Protein AF-A0A077NIU7-F1 (afdb_monomer_lite)

Foldseek 3Di:
DPPPLADADADPLPPGQNDPDDDPPDPDDGRPPPDDPPDPDDDDDDDPPCVHPCVVVVVVDDDRDDDDDDDDDD

pLDDT: mean 84.26, std 6.64, range [63.91, 92.12]

Structure (mmCIF, N/CA/C/O backbone):
data_AF-A0A077NIU7-F1
#
_entry.id   AF-A0A077NIU7-F1
#
loop_
_atom_site.group_PDB
_atom_site.id
_atom_site.type_symbol
_atom_site.label_atom_id
_atom_site.label_alt_id
_atom_site.label_comp_id
_atom_site.label_asym_id
_atom_site.label_entity_id
_atom_site.label_seq_id
_atom_site.pdbx_PDB_ins_code
_atom_site.Cartn_x
_atom_site.Cartn_y
_atom_site.Cartn_z
_atom_site.occupancy
_atom_site.B_iso_or_equiv
_atom_site.auth_seq_id
_atom_site.auth_comp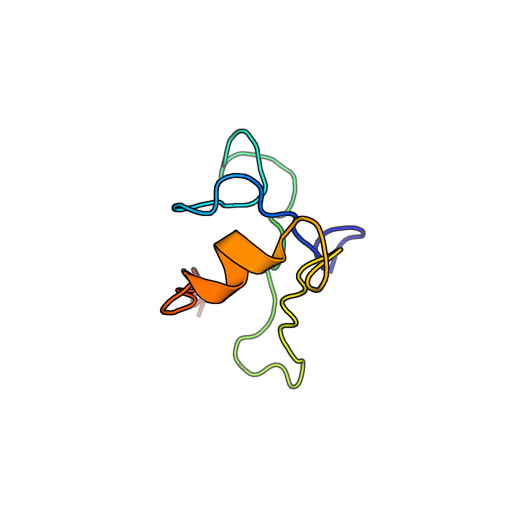_id
_atom_site.auth_asym_id
_atom_site.auth_atom_id
_atom_site.pdbx_PDB_model_num
ATOM 1 N N . MET A 1 1 ? 6.331 9.239 -11.294 1.00 63.91 1 MET A N 1
ATOM 2 C CA . MET A 1 1 ? 5.005 8.583 -11.293 1.00 63.91 1 MET A CA 1
ATOM 3 C C . MET A 1 1 ? 3.935 9.545 -11.783 1.00 63.91 1 MET A C 1
ATOM 5 O O . MET A 1 1 ? 4.069 10.737 -11.510 1.00 63.91 1 MET A O 1
ATOM 9 N N . PRO A 1 2 ? 2.898 9.062 -12.487 1.00 74.06 2 PRO A N 1
ATOM 10 C CA . PRO A 1 2 ? 1.711 9.854 -12.810 1.00 74.06 2 PRO A CA 1
ATOM 11 C C . PRO A 1 2 ? 1.005 10.356 -11.541 1.00 74.06 2 PRO A C 1
ATOM 13 O O . PRO A 1 2 ? 1.130 9.759 -10.467 1.00 74.06 2 PRO A O 1
ATOM 16 N N . ARG A 1 3 ? 0.255 11.462 -11.647 1.00 74.00 3 ARG A N 1
ATOM 17 C CA . ARG A 1 3 ? -0.520 11.999 -10.515 1.00 74.00 3 ARG A CA 1
ATOM 18 C C . ARG A 1 3 ? -1.540 10.957 -10.042 1.00 74.00 3 ARG A C 1
ATOM 20 O O . ARG A 1 3 ? -2.305 10.453 -10.852 1.00 74.00 3 ARG A O 1
ATOM 27 N N . GLY A 1 4 ? -1.564 10.676 -8.739 1.00 76.44 4 GLY A N 1
ATOM 28 C CA . GLY A 1 4 ? -2.512 9.739 -8.122 1.00 76.44 4 GLY A CA 1
ATOM 29 C C . GLY A 1 4 ? -2.032 8.287 -8.012 1.00 76.44 4 GLY A C 1
ATOM 30 O O . GLY A 1 4 ? -2.642 7.527 -7.275 1.00 76.44 4 GLY A O 1
ATOM 31 N N . CYS A 1 5 ? -0.916 7.901 -8.643 1.00 80.69 5 CYS A N 1
ATOM 32 C CA . CYS A 1 5 ? -0.385 6.529 -8.567 1.00 80.69 5 CYS A CA 1
ATOM 33 C C . CYS A 1 5 ? 0.490 6.257 -7.324 1.00 80.69 5 CYS A C 1
ATOM 35 O O . CYS A 1 5 ? 1.094 5.193 -7.231 1.00 80.69 5 CYS A O 1
ATOM 37 N N . SER A 1 6 ? 0.601 7.212 -6.393 1.00 83.12 6 SER A N 1
ATOM 38 C CA . SER A 1 6 ? 1.431 7.109 -5.180 1.00 83.12 6 SER A CA 1
ATOM 39 C C . SER A 1 6 ? 0.662 6.656 -3.936 1.00 83.12 6 SER A C 1
ATOM 41 O O . SER A 1 6 ? 1.246 6.563 -2.860 1.00 83.12 6 SER A O 1
ATOM 43 N N . ALA A 1 7 ? -0.650 6.457 -4.052 1.00 86.31 7 ALA A N 1
ATOM 44 C CA . ALA A 1 7 ? -1.512 6.062 -2.951 1.00 86.31 7 ALA A CA 1
ATOM 45 C C . ALA A 1 7 ? -2.592 5.100 -3.446 1.00 86.31 7 ALA A C 1
ATOM 47 O O . ALA A 1 7 ? -2.978 5.116 -4.615 1.00 86.31 7 ALA A O 1
ATOM 48 N N . ILE A 1 8 ? -3.086 4.280 -2.527 1.00 88.06 8 ILE A N 1
ATOM 49 C CA . ILE A 1 8 ? -4.156 3.318 -2.751 1.00 88.06 8 ILE A CA 1
ATOM 50 C C . ILE A 1 8 ? -5.054 3.302 -1.516 1.00 88.06 8 ILE A C 1
ATOM 52 O O . ILE A 1 8 ? -4.573 3.526 -0.40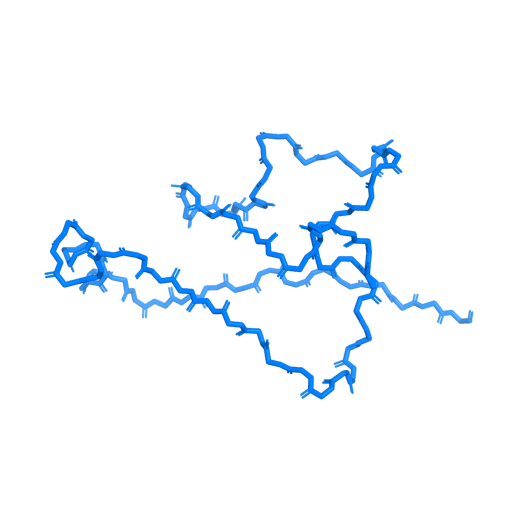4 1.00 88.06 8 ILE A O 1
ATOM 56 N N . ALA A 1 9 ? -6.347 3.054 -1.701 1.00 87.19 9 ALA A N 1
ATOM 57 C CA . ALA A 1 9 ? -7.282 2.859 -0.600 1.00 87.19 9 ALA A CA 1
ATOM 58 C C . ALA A 1 9 ? -7.650 1.377 -0.513 1.00 87.19 9 ALA A C 1
ATOM 60 O O . ALA A 1 9 ? -7.966 0.767 -1.528 1.00 87.19 9 ALA A O 1
ATOM 61 N N . LEU A 1 10 ? -7.620 0.812 0.692 1.00 85.31 10 LEU A N 1
ATOM 62 C CA . LEU A 1 10 ? -8.023 -0.568 0.959 1.00 85.31 10 LEU A CA 1
ATOM 63 C C . LEU A 1 10 ? -9.383 -0.548 1.660 1.00 85.31 10 LEU A C 1
ATOM 65 O O . LEU A 1 10 ? -9.563 0.199 2.622 1.00 85.31 10 LEU A O 1
ATOM 69 N N . SER A 1 11 ? -10.329 -1.351 1.179 1.00 82.00 11 SER A N 1
ATOM 70 C CA . SER A 1 11 ? -11.707 -1.390 1.690 1.00 82.00 11 SER A CA 1
ATOM 71 C C . SER A 1 11 ? -12.088 -2.756 2.252 1.00 82.00 11 SER A C 1
ATOM 73 O O . SER A 1 11 ? -12.727 -2.829 3.299 1.00 82.00 11 SER A O 1
ATOM 75 N N . HIS A 1 12 ? -11.704 -3.844 1.577 1.00 76.62 12 HIS A N 1
ATOM 76 C CA . HIS A 1 12 ? -12.181 -5.192 1.915 1.00 76.62 12 HIS A CA 1
ATOM 77 C C . HIS A 1 12 ? -11.179 -6.022 2.721 1.00 76.62 12 HIS A C 1
ATOM 79 O O . HIS A 1 12 ? -11.561 -7.022 3.323 1.00 76.62 12 HIS A O 1
ATOM 85 N N . GLY A 1 13 ? -9.901 -5.633 2.731 1.00 69.69 13 GLY A N 1
ATOM 86 C CA . GLY A 1 13 ? -8.861 -6.292 3.529 1.00 69.69 13 GLY A CA 1
ATOM 87 C C . GLY A 1 13 ? -8.461 -7.702 3.066 1.00 69.69 13 GLY A C 1
ATOM 88 O O . GLY A 1 13 ? -7.548 -8.280 3.642 1.00 69.69 13 GLY A O 1
ATOM 89 N N . MET A 1 14 ? -9.086 -8.250 2.016 1.00 74.75 14 MET A N 1
ATOM 90 C CA . MET A 1 14 ? -8.738 -9.546 1.422 1.00 74.75 14 MET A CA 1
ATOM 91 C C . MET A 1 14 ? -8.438 -9.386 -0.069 1.00 74.75 14 MET A C 1
ATOM 93 O O . MET A 1 14 ? -9.344 -9.096 -0.845 1.00 74.75 14 MET A O 1
ATOM 97 N N . ASN A 1 15 ? -7.175 -9.599 -0.463 1.00 69.12 15 ASN A N 1
ATOM 98 C CA . ASN A 1 15 ? -6.700 -9.497 -1.853 1.00 69.12 15 ASN A CA 1
ATOM 99 C C . ASN A 1 15 ? -7.192 -8.221 -2.568 1.00 69.12 15 ASN A C 1
ATOM 101 O O . ASN A 1 15 ? -7.705 -8.259 -3.687 1.00 69.12 15 ASN A O 1
ATOM 105 N N . ASP A 1 16 ? -7.078 -7.093 -1.871 1.00 75.25 16 ASP A N 1
ATOM 106 C CA . ASP A 1 16 ? -7.609 -5.813 -2.314 1.00 75.25 16 ASP A CA 1
ATOM 107 C C . ASP A 1 16 ? -6.533 -5.035 -3.081 1.00 75.25 16 ASP A C 1
ATOM 109 O O . ASP A 1 16 ? -5.463 -4.731 -2.554 1.00 75.25 16 ASP A O 1
ATOM 113 N N . SER A 1 17 ? -6.818 -4.741 -4.350 1.00 75.81 17 SER A N 1
ATOM 114 C CA . SER A 1 17 ? -5.945 -3.959 -5.237 1.00 75.81 17 SER A CA 1
ATOM 115 C C . SER A 1 17 ? -6.285 -2.467 -5.233 1.00 75.81 17 SER A C 1
ATOM 117 O O . SER A 1 17 ? -5.755 -1.716 -6.050 1.00 75.81 17 SER A O 1
ATOM 119 N N . GLY A 1 18 ? -7.198 -2.037 -4.356 1.00 73.38 18 GLY A N 1
ATOM 120 C CA . GLY A 1 18 ? -7.695 -0.667 -4.242 1.00 73.38 18 GLY A CA 1
ATOM 121 C C . GLY A 1 18 ? -8.434 -0.142 -5.467 1.00 73.38 18 GLY A C 1
ATOM 122 O O . GLY A 1 18 ? -8.681 1.059 -5.582 1.00 73.38 18 GLY A O 1
ATOM 123 N N . GLN A 1 19 ? -8.795 -1.041 -6.379 1.00 77.19 19 GLN A N 1
ATOM 124 C CA . GLN A 1 19 ? -9.694 -0.796 -7.494 1.00 77.19 19 GLN A CA 1
ATOM 125 C C . GLN A 1 19 ? -10.903 -1.717 -7.362 1.00 77.19 19 GLN A C 1
ATOM 127 O O . GLN A 1 19 ? -10.780 -2.858 -6.920 1.00 77.19 19 GLN A O 1
ATOM 132 N N . PHE A 1 20 ? -12.071 -1.242 -7.800 1.00 71.19 20 PHE A N 1
ATOM 133 C CA . PHE A 1 20 ? -13.275 -2.076 -7.858 1.00 71.19 20 PHE A CA 1
ATOM 134 C C . PHE A 1 20 ? -13.127 -3.238 -8.852 1.00 71.19 20 PHE A C 1
ATOM 136 O O . PHE A 1 20 ? -13.631 -4.329 -8.605 1.00 71.19 20 PHE A O 1
ATOM 143 N N . VAL A 1 21 ? -12.426 -3.005 -9.966 1.00 73.56 21 VAL A N 1
ATOM 144 C CA . VAL A 1 21 ? -12.062 -4.016 -10.964 1.00 73.56 21 VAL A CA 1
ATOM 145 C C . VAL A 1 21 ? -10.603 -3.791 -11.329 1.00 73.56 21 VAL A C 1
ATOM 147 O O . VAL A 1 21 ? -10.255 -2.706 -11.783 1.00 73.56 21 VAL A O 1
ATOM 150 N N . LEU A 1 22 ? -9.766 -4.808 -11.126 1.00 74.06 22 LEU A N 1
ATOM 151 C CA . LEU A 1 22 ? -8.377 -4.802 -11.572 1.00 74.06 22 LEU A CA 1
ATOM 152 C C . LEU A 1 22 ? -8.322 -5.246 -13.037 1.00 74.06 22 LEU A C 1
ATOM 154 O O . LEU A 1 22 ? -8.560 -6.420 -13.327 1.00 74.06 22 LEU A O 1
ATOM 158 N N . ASP A 1 23 ? -7.992 -4.326 -13.939 1.00 80.00 23 ASP A N 1
ATOM 159 C CA . ASP A 1 23 ? -7.831 -4.608 -15.368 1.00 80.00 23 ASP A CA 1
ATOM 160 C C . ASP A 1 23 ? -6.425 -4.221 -15.841 1.00 80.00 23 ASP A C 1
ATOM 162 O O . ASP A 1 23 ? -6.027 -3.061 -15.783 1.00 80.00 23 ASP A O 1
ATOM 166 N N . PHE A 1 24 ? -5.669 -5.209 -16.323 1.00 76.81 24 PHE A N 1
ATOM 167 C CA . PHE A 1 24 ? -4.329 -5.005 -16.883 1.00 76.81 24 PHE A CA 1
ATOM 168 C C . PHE A 1 24 ? -4.353 -4.472 -18.324 1.00 76.81 24 PHE A C 1
ATOM 170 O O . PHE A 1 24 ? -3.301 -4.113 -18.847 1.00 76.81 24 PHE A O 1
ATOM 177 N N . ASN A 1 25 ? -5.523 -4.435 -18.969 1.00 80.19 25 ASN A N 1
ATOM 178 C CA . ASN A 1 25 ? -5.706 -3.864 -20.305 1.00 80.19 25 ASN A CA 1
ATOM 179 C C . ASN A 1 25 ? -6.171 -2.401 -20.261 1.00 80.19 25 ASN A C 1
ATOM 181 O O . ASN A 1 25 ? -6.411 -1.807 -21.315 1.00 80.19 25 ASN A O 1
ATOM 185 N N . ASP A 1 26 ? -6.312 -1.816 -19.067 1.00 80.31 26 ASP A N 1
ATOM 186 C CA . ASP A 1 26 ? -6.581 -0.390 -18.934 1.00 80.31 26 ASP A CA 1
ATOM 187 C C . ASP A 1 26 ? -5.381 0.411 -19.471 1.00 80.31 26 ASP A C 1
ATOM 189 O O . ASP A 1 26 ? -4.216 0.044 -19.329 1.00 80.31 26 ASP A O 1
ATOM 193 N N . THR A 1 27 ? -5.677 1.540 -20.105 1.00 78.94 27 THR A N 1
ATOM 194 C CA . THR A 1 27 ? -4.667 2.473 -20.625 1.00 78.94 27 THR A CA 1
ATOM 195 C C . THR A 1 27 ? -4.015 3.311 -19.522 1.00 78.94 27 THR A C 1
ATOM 197 O O . THR A 1 27 ? -3.049 4.035 -19.774 1.00 78.94 27 THR A O 1
ATOM 200 N N . ARG A 1 28 ? -4.548 3.240 -18.297 1.00 82.50 28 ARG A N 1
ATOM 201 C CA . ARG A 1 28 ? -4.040 3.938 -17.114 1.00 82.50 28 ARG A CA 1
ATOM 202 C C . ARG A 1 28 ? -3.054 3.063 -16.346 1.00 82.50 28 ARG A C 1
ATOM 204 O O . ARG A 1 28 ? -3.308 1.889 -16.116 1.00 82.50 28 ARG A O 1
ATOM 211 N N . TYR A 1 29 ? -1.979 3.685 -15.867 1.00 81.31 29 TYR A N 1
ATOM 212 C CA . TYR A 1 29 ? -1.047 3.044 -14.943 1.00 81.31 29 TYR A CA 1
ATOM 213 C C . TYR A 1 29 ? -1.740 2.644 -13.638 1.00 81.31 29 TYR A C 1
ATOM 215 O O . TYR A 1 29 ? -2.512 3.424 -13.063 1.00 81.31 29 TYR A O 1
ATOM 223 N N . LEU A 1 30 ? -1.406 1.460 -13.134 1.00 84.69 30 LEU A N 1
ATOM 224 C CA . LEU A 1 30 ? -1.846 0.994 -11.827 1.00 84.69 30 LEU A CA 1
ATOM 225 C C . LEU A 1 30 ? -1.139 1.777 -10.699 1.00 84.69 30 LEU A C 1
ATOM 227 O O . LEU A 1 30 ? -0.035 2.309 -10.882 1.00 84.69 30 LEU A O 1
ATOM 231 N N . PRO A 1 31 ? -1.749 1.869 -9.502 1.00 85.31 31 PRO A N 1
ATOM 232 C CA . PRO A 1 31 ? -1.064 2.381 -8.323 1.00 85.31 31 PRO A CA 1
ATOM 233 C C . PRO A 1 31 ? 0.246 1.624 -8.078 1.00 85.31 31 PRO A C 1
ATOM 235 O O . PRO A 1 31 ? 0.297 0.402 -8.195 1.00 85.31 31 PRO A O 1
ATOM 238 N N . PHE A 1 32 ? 1.300 2.362 -7.736 1.00 87.19 32 PHE A N 1
ATOM 239 C CA . PHE A 1 32 ? 2.656 1.850 -7.520 1.00 87.19 32 PHE A CA 1
ATOM 240 C C . PHE A 1 32 ? 3.340 1.195 -8.735 1.00 87.19 32 PHE A C 1
ATOM 242 O O . PHE A 1 32 ? 4.409 0.599 -8.598 1.00 87.19 32 PHE A O 1
ATOM 249 N N . GLU A 1 33 ? 2.790 1.345 -9.941 1.00 87.00 33 GLU A N 1
ATOM 250 C CA . GLU A 1 33 ? 3.418 0.824 -11.153 1.00 87.00 33 GLU A CA 1
ATOM 251 C C . GLU A 1 33 ? 4.677 1.621 -11.537 1.00 87.00 33 GLU A C 1
ATOM 253 O O . GLU A 1 33 ? 4.695 2.856 -11.537 1.00 87.00 33 GLU A O 1
ATOM 258 N N . GLY A 1 34 ? 5.745 0.897 -11.888 1.00 85.94 34 GLY A N 1
ATOM 259 C CA . GLY A 1 34 ? 6.988 1.480 -12.396 1.00 85.94 34 GLY A CA 1
ATOM 260 C C . GLY A 1 34 ? 7.962 2.002 -11.334 1.00 85.94 34 GLY A C 1
ATOM 261 O O . GLY A 1 34 ? 8.919 2.683 -11.698 1.00 85.94 34 GLY A O 1
ATOM 262 N N . ILE A 1 35 ? 7.757 1.700 -10.045 1.00 87.94 35 ILE A N 1
ATOM 263 C CA . ILE A 1 35 ? 8.761 1.986 -9.004 1.00 87.94 35 ILE A CA 1
ATOM 264 C C . ILE A 1 35 ? 9.929 0.998 -9.138 1.00 87.94 35 ILE A C 1
ATOM 266 O O . ILE A 1 35 ? 9.690 -0.213 -9.182 1.00 87.94 35 ILE A O 1
ATOM 270 N N . PRO A 1 36 ? 11.187 1.470 -9.174 1.00 88.88 36 PRO A N 1
ATOM 271 C CA . PRO A 1 36 ? 12.350 0.596 -9.083 1.00 88.88 36 PRO A CA 1
ATOM 272 C C . PRO A 1 36 ? 12.369 -0.174 -7.758 1.00 88.88 36 PRO A C 1
ATOM 274 O O . PRO A 1 36 ? 12.166 0.398 -6.694 1.00 88.88 36 PRO A O 1
ATOM 277 N N . VAL A 1 37 ? 12.682 -1.470 -7.800 1.00 88.12 37 VAL A N 1
ATOM 278 C CA . VAL A 1 37 ? 12.750 -2.310 -6.585 1.00 88.12 37 VAL A CA 1
ATOM 279 C C . VAL A 1 37 ? 13.854 -1.847 -5.622 1.00 88.12 37 VAL A C 1
ATOM 281 O O . VAL A 1 37 ? 13.764 -2.072 -4.422 1.00 88.12 37 VAL A O 1
ATOM 284 N N . ASN A 1 38 ? 14.892 -1.189 -6.140 1.00 87.88 38 ASN A N 1
ATOM 285 C CA . ASN A 1 38 ? 16.000 -0.627 -5.369 1.00 87.88 38 ASN A CA 1
ATOM 286 C C . ASN A 1 38 ? 15.799 0.855 -5.001 1.00 87.88 38 ASN A C 1
ATOM 288 O O . ASN A 1 38 ? 16.778 1.530 -4.676 1.00 87.88 38 ASN A O 1
ATOM 292 N N . ASP A 1 39 ? 14.573 1.373 -5.101 1.00 86.88 39 ASP A N 1
ATOM 293 C CA . ASP A 1 39 ? 14.267 2.734 -4.672 1.00 86.88 39 ASP A CA 1
ATOM 294 C C . ASP A 1 39 ? 14.492 2.902 -3.158 1.00 86.88 39 ASP A C 1
ATOM 296 O O . ASP A 1 39 ? 14.247 1.993 -2.367 1.00 86.88 39 ASP A O 1
ATOM 300 N N . GLY A 1 40 ? 14.971 4.079 -2.751 1.00 86.19 40 GLY A N 1
ATOM 301 C CA . GLY A 1 40 ? 15.226 4.413 -1.342 1.00 86.19 40 GLY A CA 1
ATOM 302 C C . GLY A 1 40 ? 13.981 4.880 -0.580 1.00 86.19 40 GLY A C 1
ATOM 303 O O . GLY A 1 40 ? 14.099 5.341 0.557 1.00 86.19 40 GLY A O 1
ATOM 304 N N . GLY A 1 41 ? 12.808 4.841 -1.217 1.00 85.75 41 GLY A N 1
ATOM 305 C CA . GLY A 1 41 ? 11.536 5.250 -0.638 1.00 85.75 41 GLY A CA 1
ATOM 306 C C . GLY A 1 41 ? 11.023 4.307 0.453 1.00 85.75 41 GLY A C 1
ATOM 307 O O . GLY A 1 41 ? 11.494 3.187 0.632 1.00 85.75 41 GLY A O 1
ATOM 308 N N . SER A 1 42 ? 10.012 4.773 1.189 1.00 88.62 42 SER A N 1
ATOM 309 C CA . SER A 1 42 ? 9.297 3.978 2.191 1.00 88.62 42 SER A CA 1
ATOM 310 C C . SER A 1 42 ? 7.857 3.740 1.745 1.00 88.62 42 SER A C 1
ATOM 312 O O . SER A 1 42 ? 7.180 4.673 1.305 1.00 88.62 42 SER A O 1
ATOM 314 N N . LEU A 1 43 ? 7.380 2.501 1.885 1.00 89.62 43 LEU A N 1
ATOM 315 C CA . LEU A 1 43 ? 5.975 2.156 1.691 1.00 89.62 43 LEU A CA 1
ATOM 316 C C . LEU A 1 43 ? 5.222 2.341 3.013 1.00 89.62 43 LEU A C 1
ATOM 318 O O . LEU A 1 43 ? 5.366 1.546 3.940 1.00 89.62 43 LEU A O 1
ATOM 322 N N . THR A 1 44 ? 4.403 3.387 3.088 1.00 92.12 44 THR A N 1
ATOM 323 C CA . THR A 1 44 ? 3.626 3.713 4.290 1.00 92.12 44 THR A CA 1
ATOM 324 C C . THR A 1 44 ? 2.209 3.157 4.190 1.00 92.12 44 THR A C 1
ATOM 326 O O . THR A 1 44 ? 1.457 3.535 3.293 1.00 92.12 44 THR A O 1
ATOM 329 N N . LEU A 1 45 ? 1.821 2.320 5.154 1.00 90.75 45 LEU A N 1
ATOM 330 C CA . LEU A 1 45 ? 0.437 1.900 5.370 1.00 90.75 45 LEU A CA 1
ATOM 331 C C . LEU A 1 45 ? -0.147 2.663 6.565 1.00 90.75 45 LEU A C 1
ATOM 333 O O . LEU A 1 45 ? 0.446 2.665 7.643 1.00 90.75 45 LEU A O 1
ATOM 337 N N . SER A 1 46 ? -1.303 3.301 6.384 1.00 91.38 46 SER A N 1
ATOM 338 C CA . SER A 1 46 ? -1.976 4.076 7.430 1.00 91.38 46 SER A CA 1
ATOM 339 C C . SER A 1 46 ? -3.424 3.629 7.630 1.00 91.38 46 SER A C 1
ATOM 341 O O . SER A 1 46 ? -4.146 3.350 6.675 1.00 91.38 46 SER A O 1
ATOM 343 N N . PHE A 1 47 ? -3.849 3.588 8.895 1.00 90.25 47 PHE A N 1
ATOM 344 C CA . PHE A 1 47 ? -5.216 3.271 9.304 1.00 90.25 47 PHE A CA 1
ATOM 345 C C . PHE A 1 47 ? -5.859 4.520 9.926 1.00 90.25 47 PHE A C 1
ATOM 347 O O . PHE A 1 47 ? -5.415 4.956 10.994 1.00 90.25 47 PHE A O 1
ATOM 354 N N . PRO A 1 48 ? -6.852 5.148 9.273 1.00 89.44 48 PRO A N 1
ATOM 355 C CA . PRO A 1 48 ? -7.564 6.288 9.847 1.00 89.44 48 PRO A CA 1
ATOM 356 C C . PRO A 1 48 ? -8.428 5.853 11.043 1.00 89.44 48 PRO A C 1
ATOM 358 O O . PRO A 1 48 ? -8.914 4.730 11.088 1.00 89.44 48 PRO A O 1
ATOM 361 N N . ASP A 1 49 ? -8.638 6.740 12.020 1.00 88.56 49 ASP A N 1
ATOM 362 C CA . ASP A 1 49 ? -9.467 6.483 13.215 1.00 88.56 49 ASP A CA 1
ATOM 363 C C . ASP A 1 49 ? -9.081 5.214 14.009 1.00 88.56 49 ASP A C 1
ATOM 365 O O . ASP A 1 49 ? -9.931 4.531 14.595 1.00 88.56 49 ASP A O 1
ATOM 369 N N . ALA A 1 50 ? -7.780 4.902 14.046 1.00 85.50 50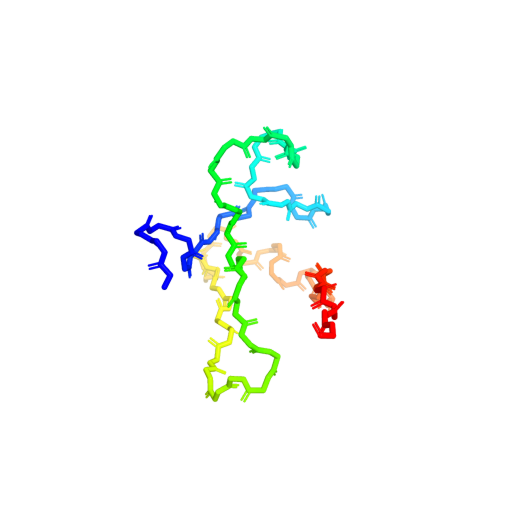 ALA A N 1
ATOM 370 C CA . ALA A 1 50 ? -7.234 3.700 14.676 1.00 85.50 50 ALA A CA 1
ATOM 371 C C . ALA A 1 50 ? -7.569 3.564 16.175 1.00 85.50 50 ALA A C 1
ATOM 373 O O . ALA A 1 50 ? -7.656 2.451 16.695 1.00 85.50 50 ALA A O 1
ATOM 374 N N . THR A 1 51 ? -7.767 4.681 16.881 1.00 85.75 51 THR A N 1
ATOM 375 C CA . THR A 1 51 ? -8.069 4.699 18.322 1.00 85.75 51 THR A CA 1
ATOM 376 C C . THR A 1 51 ? -9.547 4.499 18.642 1.00 85.75 51 THR A C 1
ATOM 378 O O . THR A 1 51 ? -9.867 4.116 19.769 1.00 85.75 51 THR A O 1
ATOM 381 N N . ASP A 1 52 ? -10.425 4.711 17.659 1.00 89.06 52 ASP A N 1
ATOM 382 C CA . ASP A 1 52 ? -11.866 4.821 17.870 1.00 89.06 52 ASP A CA 1
ATOM 383 C C . ASP A 1 52 ? -12.591 3.691 17.130 1.00 89.06 52 ASP A C 1
ATOM 385 O O . ASP A 1 52 ? -12.667 2.560 17.614 1.00 89.06 52 ASP A O 1
ATOM 389 N N . ARG A 1 53 ? -13.108 3.972 15.927 1.00 87.19 53 ARG A N 1
ATOM 390 C CA . ARG A 1 53 ? -13.966 3.051 15.167 1.00 87.19 53 ARG A CA 1
ATOM 391 C C . ARG A 1 53 ? -13.228 1.808 14.685 1.00 87.19 53 ARG A C 1
ATOM 393 O O . ARG A 1 53 ? -13.840 0.748 14.596 1.00 87.19 53 ARG A O 1
ATOM 400 N N . GLN A 1 54 ? -11.935 1.923 14.381 1.00 86.62 54 GLN A N 1
ATOM 401 C CA . GLN A 1 54 ? -11.148 0.805 13.849 1.00 86.62 54 GLN A CA 1
ATOM 402 C C . GLN A 1 54 ? -10.439 -0.015 14.935 1.00 86.62 54 GLN A C 1
ATOM 404 O O . GLN A 1 54 ? -9.884 -1.070 14.631 1.00 86.62 54 GLN A O 1
ATOM 409 N N . LYS A 1 55 ? -10.504 0.409 16.205 1.00 89.38 55 LYS A N 1
ATOM 410 C CA . LYS A 1 55 ? -9.758 -0.202 17.313 1.00 89.38 55 LYS A CA 1
ATOM 411 C C . LYS A 1 55 ? -9.974 -1.712 17.427 1.00 89.38 55 LYS A C 1
ATOM 413 O O . LYS A 1 55 ? -9.005 -2.450 17.548 1.00 89.38 55 LYS A O 1
ATOM 418 N N . ALA A 1 56 ? -11.223 -2.175 17.361 1.00 89.19 56 ALA A N 1
ATOM 419 C CA . ALA A 1 56 ? -11.542 -3.596 17.512 1.00 89.19 56 ALA A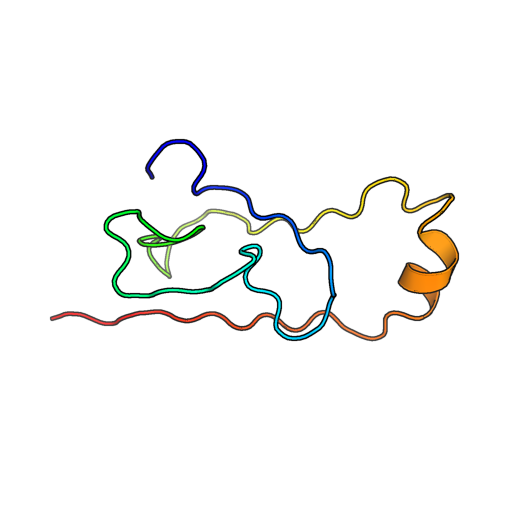 CA 1
ATOM 420 C C . ALA A 1 56 ? -10.937 -4.456 16.388 1.00 89.19 56 ALA A C 1
ATOM 422 O O . ALA A 1 56 ? -10.371 -5.512 16.656 1.00 89.19 56 ALA A O 1
ATOM 423 N N . ILE A 1 57 ? -11.006 -3.980 15.140 1.00 87.00 57 ILE A N 1
ATOM 424 C CA . ILE A 1 57 ? -10.453 -4.691 13.980 1.00 87.00 57 ILE A CA 1
ATOM 425 C C . ILE A 1 57 ? -8.924 -4.694 14.048 1.00 87.00 57 ILE A C 1
ATOM 427 O O . ILE A 1 57 ? -8.314 -5.748 13.887 1.00 87.00 57 ILE A O 1
ATOM 431 N N . LEU A 1 58 ? -8.306 -3.553 14.370 1.00 89.25 58 LEU A N 1
ATOM 432 C CA . LEU A 1 58 ? -6.850 -3.446 14.510 1.00 89.25 58 LEU A CA 1
ATOM 433 C C . LEU A 1 58 ? -6.300 -4.303 15.655 1.00 89.25 58 LEU A C 1
ATOM 435 O O . LEU A 1 58 ? -5.206 -4.838 15.535 1.00 89.25 58 LEU A O 1
ATOM 439 N N . GLN A 1 59 ? -7.055 -4.481 16.741 1.00 91.06 59 GLN A N 1
ATOM 440 C CA . GLN A 1 59 ? -6.681 -5.387 17.834 1.00 91.06 59 GLN A CA 1
ATOM 441 C C . GLN A 1 59 ? -6.781 -6.868 17.449 1.00 91.06 59 GLN A C 1
ATOM 443 O O . GLN A 1 59 ? -6.073 -7.690 18.023 1.00 91.06 59 GLN A O 1
ATOM 448 N N . SER A 1 60 ? -7.658 -7.212 16.503 1.00 90.81 60 SER A N 1
ATOM 449 C CA . SER A 1 60 ? -7.795 -8.577 15.976 1.00 90.81 60 SER A CA 1
ATOM 450 C C . SER A 1 60 ? -6.851 -8.888 14.811 1.00 90.81 60 SER A C 1
ATOM 452 O O . SER A 1 60 ? -6.790 -10.032 14.362 1.00 90.81 60 SER A O 1
ATOM 454 N N . LEU A 1 61 ? -6.141 -7.879 14.299 1.00 89.56 61 LEU A N 1
ATOM 455 C CA . LEU A 1 61 ? -5.255 -8.015 13.154 1.00 89.56 61 LEU A CA 1
ATOM 456 C C . LEU A 1 61 ? -3.960 -8.712 13.582 1.00 89.56 61 LEU A C 1
ATOM 458 O O . LEU A 1 61 ? -3.229 -8.215 14.434 1.00 89.56 61 LEU A O 1
ATOM 462 N N . ASN A 1 62 ? -3.693 -9.874 12.991 1.00 90.56 62 ASN A N 1
ATOM 463 C CA . ASN A 1 62 ? -2.522 -10.682 13.321 1.00 90.56 62 ASN A CA 1
ATOM 464 C C . ASN A 1 62 ? -1.278 -10.187 12.567 1.00 90.56 62 ASN A C 1
ATOM 466 O O . ASN A 1 62 ? -0.239 -9.903 13.156 1.00 90.56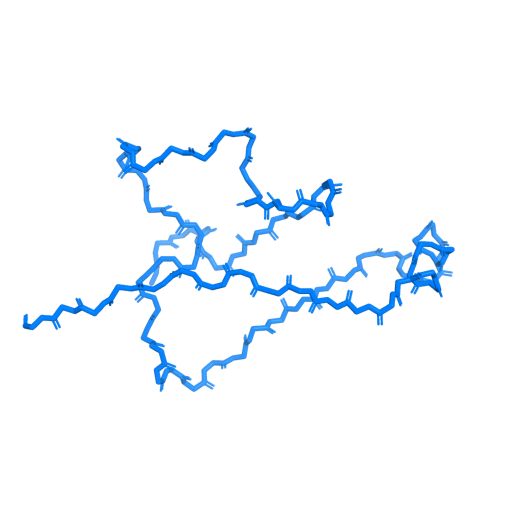 62 ASN A O 1
ATOM 470 N N . ASP A 1 63 ? -1.411 -10.048 11.252 1.00 91.25 63 ASP A N 1
ATOM 471 C CA . ASP A 1 63 ? -0.342 -9.698 10.331 1.00 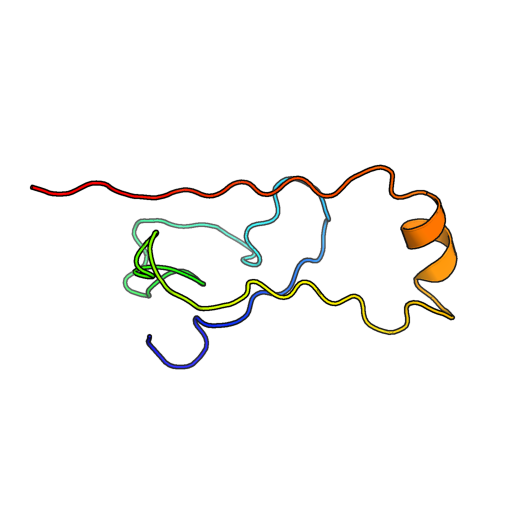91.25 63 ASP A CA 1
ATOM 472 C C . ASP A 1 63 ? -0.871 -8.919 9.116 1.00 91.25 63 ASP A C 1
ATOM 474 O O . ASP A 1 63 ? -2.071 -8.867 8.839 1.00 91.25 63 ASP A O 1
ATOM 478 N N . ILE A 1 64 ? 0.048 -8.266 8.399 1.00 89.38 64 ILE A N 1
ATOM 479 C CA . ILE A 1 64 ? -0.227 -7.544 7.153 1.00 89.38 64 ILE A CA 1
ATOM 480 C C . ILE A 1 64 ? 0.524 -8.260 6.035 1.00 89.38 64 ILE A C 1
ATOM 482 O O . ILE A 1 64 ? 1.754 -8.308 6.039 1.00 89.38 64 ILE A O 1
ATOM 486 N N . ILE A 1 65 ? -0.213 -8.782 5.057 1.00 90.06 65 ILE A N 1
ATOM 487 C CA . ILE A 1 65 ? 0.350 -9.493 3.907 1.00 90.06 65 ILE A CA 1
ATOM 488 C C . ILE A 1 65 ? 0.348 -8.564 2.691 1.00 90.06 65 ILE A C 1
ATOM 490 O O . ILE A 1 65 ? -0.692 -8.044 2.291 1.00 90.06 65 ILE A O 1
ATOM 494 N N . LEU A 1 66 ? 1.520 -8.371 2.080 1.00 89.44 66 LEU A N 1
ATOM 495 C CA . LEU A 1 66 ? 1.701 -7.541 0.888 1.00 89.44 66 LEU A CA 1
ATOM 496 C C . LEU A 1 66 ? 1.938 -8.421 -0.346 1.00 89.44 66 LEU A C 1
ATOM 498 O O . LEU A 1 66 ? 2.931 -9.142 -0.427 1.00 89.44 66 LEU A O 1
ATOM 502 N N . HIS A 1 67 ? 1.058 -8.325 -1.344 1.00 90.12 67 HIS A N 1
ATOM 503 C CA . HIS A 1 67 ? 1.221 -9.005 -2.633 1.00 90.12 67 HIS A CA 1
ATOM 504 C C . HIS A 1 67 ? 1.894 -8.085 -3.660 1.00 90.12 67 HIS A C 1
ATOM 506 O O . HIS A 1 67 ? 1.226 -7.438 -4.466 1.00 90.12 67 HIS A O 1
ATOM 512 N N . ILE A 1 68 ? 3.228 -8.033 -3.649 1.00 89.75 68 ILE A N 1
ATOM 513 C CA . ILE A 1 68 ? 4.001 -7.202 -4.583 1.00 89.75 68 ILE A CA 1
ATOM 514 C C . ILE A 1 68 ? 4.193 -7.946 -5.908 1.00 89.75 68 ILE A C 1
ATOM 516 O O . ILE A 1 68 ? 4.855 -8.982 -5.966 1.00 89.75 68 ILE A O 1
ATOM 520 N N . ARG A 1 69 ? 3.633 -7.396 -6.990 1.00 89.31 69 ARG A N 1
ATOM 521 C CA . ARG A 1 69 ? 3.845 -7.876 -8.363 1.00 89.31 69 ARG A CA 1
ATOM 522 C C . ARG A 1 69 ? 4.804 -6.929 -9.071 1.00 89.31 69 ARG A C 1
ATOM 524 O O . ARG A 1 69 ? 4.497 -5.753 -9.228 1.00 89.31 69 ARG A O 1
ATOM 531 N N . TYR A 1 70 ? 5.950 -7.441 -9.498 1.00 91.50 70 TYR A N 1
ATOM 532 C CA . TYR A 1 70 ? 6.972 -6.671 -10.203 1.00 91.50 70 TYR A CA 1
ATOM 533 C C . TYR A 1 70 ? 7.340 -7.353 -11.523 1.00 91.50 70 TYR A C 1
ATOM 535 O O . TYR A 1 70 ? 7.060 -8.533 -11.725 1.00 91.50 70 TYR A O 1
ATOM 543 N N . THR A 1 71 ? 7.964 -6.598 -12.427 1.00 91.75 71 THR A N 1
ATOM 544 C CA . THR A 1 71 ? 8.408 -7.095 -13.736 1.00 91.75 71 THR A CA 1
ATOM 545 C C . THR A 1 71 ? 9.907 -6.871 -13.891 1.00 91.75 71 THR A C 1
ATOM 547 O O . THR A 1 71 ? 10.386 -5.758 -13.690 1.00 91.75 71 THR A O 1
ATOM 550 N N . ILE A 1 72 ? 10.640 -7.913 -14.287 1.00 91.56 72 ILE A N 1
ATOM 551 C CA . ILE A 1 72 ? 12.044 -7.816 -14.704 1.00 91.56 72 ILE A CA 1
ATOM 552 C C . ILE A 1 72 ? 12.068 -7.698 -16.232 1.00 91.56 72 ILE A C 1
ATOM 554 O O . ILE A 1 72 ? 11.432 -8.496 -16.920 1.00 91.56 72 ILE A O 1
ATOM 558 N N . ARG A 1 73 ? 12.787 -6.710 -16.773 1.00 87.31 73 ARG A N 1
ATOM 559 C CA . ARG A 1 73 ? 12.998 -6.532 -18.220 1.00 87.31 73 ARG A CA 1
ATOM 560 C C . ARG A 1 73 ? 14.499 -6.430 -18.498 1.00 87.31 73 ARG A C 1
ATOM 562 O O . ARG A 1 73 ? 15.217 -5.872 -17.671 1.00 87.31 73 ARG A O 1
ATOM 569 N N . SER A 1 74 ? 14.941 -7.013 -19.614 1.00 78.88 74 SER A N 1
ATOM 570 C CA . SER A 1 74 ? 16.328 -6.956 -20.107 1.00 78.88 74 SER A CA 1
ATOM 571 C C . SER A 1 74 ? 16.584 -5.714 -20.949 1.00 78.88 74 SER A C 1
ATOM 573 O O . SER A 1 74 ? 15.601 -5.156 -21.486 1.00 78.88 74 SER A O 1
#

Sequence (74 aa):
MPRGCSAIALSHGMNDSGQFVLDFNDTRYLPFEGIPVNDGGSLTLSFPDATDRQKAILQSLNDIILHIRYTIRS

Organism: NCBI:txid1398201

Secondary structure (DSSP, 8-state):
--TTTT----SSSSS--SSSS--TT-SSPPTTTT--TT---------TTTTTTTHHHHHH--------------

InterPro domains:
  IPR040840 Tc toxin complex TcA, C-terminal TcB-binding domain [PF18276] (4-71)

Radius of gyration: 14.76 Å; chains: 1; bounding box: 30×23×39 Å